Protein AF-A0A4R9PD03-F1 (afdb_monomer_lite)

Radius of gyration: 25.83 Å; chains: 1; bounding box: 34×48×94 Å

Secondary structure (DSSP, 8-state):
--------------------THHHHHHHHHHHHTT---HHHHHHHHHH-TT-TTHHHHHHHHHHHHHHHHHHHHHHTS-THHHHHSSSSSS--

Foldseek 3Di:
DDDDDDPPPPPPPPDPPPDDPVLVVLVVLCVVPVPPLDLVSLVVSCVVCVPHPCVVVSVVSNVVSVVVVVVVVVVVPPPCVVVPPVPPPPPDD

Structure (mmCIF, N/CA/C/O backbone):
data_AF-A0A4R9PD03-F1
#
_entry.id   AF-A0A4R9PD03-F1
#
loop_
_atom_site.group_PDB
_atom_site.id
_atom_site.type_symbol
_atom_site.label_atom_id
_atom_site.label_alt_id
_atom_site.label_comp_id
_atom_site.label_asym_id
_atom_site.label_entity_id
_atom_site.label_seq_id
_atom_site.pdbx_PDB_ins_code
_atom_site.Cartn_x
_atom_site.Cartn_y
_atom_site.Cartn_z
_atom_site.occupancy
_atom_site.B_iso_or_equiv
_atom_site.auth_seq_id
_atom_site.auth_comp_id
_atom_site.auth_asym_id
_atom_site.auth_atom_id
_atom_site.pdbx_PDB_model_num
ATOM 1 N N . MET A 1 1 ? -8.457 -44.047 -39.092 1.00 47.44 1 MET A N 1
ATOM 2 C CA . MET A 1 1 ? -9.379 -43.009 -38.568 1.00 47.44 1 MET A CA 1
ATOM 3 C C . MET A 1 1 ? -9.032 -42.785 -37.095 1.00 47.44 1 MET A C 1
ATOM 5 O O . MET A 1 1 ? -8.592 -43.735 -36.465 1.00 47.44 1 MET A O 1
ATOM 9 N N . LYS A 1 2 ? -9.068 -41.532 -36.622 1.00 60.12 2 LYS A N 1
ATOM 10 C CA . LYS A 1 2 ? -8.391 -41.031 -35.405 1.00 60.12 2 LYS A CA 1
ATOM 11 C C . LYS A 1 2 ? -8.829 -41.734 -34.110 1.00 60.12 2 LYS A C 1
ATOM 13 O O . LYS A 1 2 ? -10.013 -42.034 -33.975 1.00 60.12 2 LYS A O 1
ATOM 18 N N . PRO A 1 3 ? -7.918 -41.825 -33.128 1.00 59.16 3 PRO A N 1
ATOM 19 C CA . PRO A 1 3 ? -8.287 -41.319 -31.806 1.00 59.16 3 PRO A CA 1
ATOM 20 C C . PRO A 1 3 ? -7.156 -40.540 -31.111 1.00 59.16 3 PRO A C 1
ATOM 22 O O . PRO A 1 3 ? -6.013 -40.984 -31.087 1.00 59.16 3 PRO A O 1
ATOM 25 N N . LEU A 1 4 ? -7.501 -39.381 -30.543 1.00 43.06 4 LEU A N 1
ATOM 26 C CA . LEU A 1 4 ? -7.430 -39.070 -29.106 1.00 43.06 4 LEU A CA 1
ATOM 27 C C . LEU A 1 4 ? -7.473 -37.546 -28.930 1.00 43.06 4 LEU A C 1
ATOM 29 O O . LEU A 1 4 ? -6.637 -36.813 -29.453 1.00 43.06 4 LEU A O 1
ATOM 33 N N . ALA A 1 5 ? -8.488 -37.084 -28.208 1.00 59.59 5 ALA A N 1
ATOM 34 C CA . ALA A 1 5 ? -8.516 -35.747 -27.655 1.00 59.59 5 ALA A CA 1
ATOM 35 C C . ALA A 1 5 ? -7.453 -35.637 -26.560 1.00 59.59 5 ALA A C 1
ATOM 37 O O . ALA A 1 5 ? -7.451 -36.448 -25.637 1.00 59.59 5 ALA A O 1
ATOM 38 N N . THR A 1 6 ? -6.636 -34.590 -26.623 1.00 50.88 6 THR A N 1
ATOM 39 C CA . THR A 1 6 ? -6.039 -34.008 -25.425 1.00 50.88 6 THR A CA 1
ATOM 40 C C . THR A 1 6 ? -5.956 -32.503 -25.629 1.00 50.88 6 THR A C 1
ATOM 42 O O . THR A 1 6 ? -5.247 -32.020 -26.512 1.00 50.88 6 THR A O 1
ATOM 45 N N . GLU A 1 7 ? -6.710 -31.764 -24.818 1.00 55.44 7 GLU A N 1
ATOM 46 C CA . GLU A 1 7 ? -6.434 -30.368 -24.499 1.00 55.44 7 GLU A CA 1
ATOM 47 C C . GLU A 1 7 ? -4.950 -30.221 -24.164 1.00 55.44 7 GLU A C 1
ATOM 49 O O . GLU A 1 7 ? -4.487 -30.686 -23.123 1.00 55.44 7 GLU A O 1
ATOM 54 N N . SER A 1 8 ? -4.193 -29.538 -25.018 1.00 53.56 8 SER A N 1
ATOM 55 C CA . SER A 1 8 ? -2.925 -28.968 -24.591 1.00 53.56 8 SER A CA 1
ATOM 56 C C . SER A 1 8 ? -3.225 -27.573 -24.072 1.00 53.56 8 SER A C 1
ATOM 58 O O . SER A 1 8 ? -3.085 -26.578 -24.781 1.00 53.56 8 SER A O 1
ATOM 60 N N . LYS A 1 9 ? -3.682 -27.534 -22.815 1.00 54.78 9 LYS A N 1
ATOM 61 C CA . LYS A 1 9 ? -3.506 -26.420 -21.883 1.00 54.78 9 LYS A CA 1
ATOM 62 C C . LYS A 1 9 ? -2.092 -25.886 -22.090 1.00 54.78 9 LYS A C 1
ATOM 64 O O . LYS A 1 9 ? -1.127 -26.470 -21.599 1.00 54.78 9 LYS A O 1
ATOM 69 N N . ALA A 1 10 ? -1.967 -24.835 -22.894 1.00 50.81 10 ALA A N 1
ATOM 70 C CA . ALA A 1 10 ? -0.713 -24.144 -23.096 1.00 50.81 10 ALA A CA 1
ATOM 71 C C . ALA A 1 10 ? -0.358 -23.522 -21.749 1.00 50.81 10 ALA A C 1
ATOM 73 O O . ALA A 1 10 ? -0.894 -22.493 -21.342 1.00 50.81 10 ALA A O 1
ATOM 74 N N . ALA A 1 11 ? 0.488 -24.237 -21.016 1.00 49.88 11 ALA A N 1
ATOM 75 C CA . ALA A 1 11 ? 1.229 -23.721 -19.897 1.00 49.88 11 ALA A CA 1
ATOM 76 C C . ALA A 1 11 ? 2.006 -22.503 -20.403 1.00 49.88 11 ALA A C 1
ATOM 78 O O . ALA A 1 11 ? 3.082 -22.630 -20.984 1.00 49.88 11 ALA A O 1
ATOM 79 N N . SER A 1 12 ? 1.435 -21.316 -20.209 1.00 48.25 12 SER A N 1
ATOM 80 C CA . SER A 1 12 ? 2.191 -20.078 -20.265 1.00 48.25 12 SER A CA 1
ATOM 81 C C . SER A 1 12 ? 3.029 -20.057 -18.993 1.00 48.25 12 SER A C 1
ATOM 83 O O . SER A 1 12 ? 2.610 -19.551 -17.955 1.00 48.25 12 SER A O 1
ATOM 85 N N . ALA A 1 13 ? 4.181 -20.724 -19.043 1.00 53.94 13 ALA A N 1
ATOM 86 C CA . ALA A 1 13 ? 5.237 -20.520 -18.068 1.00 53.94 13 ALA A CA 1
ATOM 87 C C . ALA A 1 13 ? 5.464 -19.002 -17.963 1.00 53.94 13 ALA A C 1
ATOM 89 O O . ALA A 1 13 ? 5.633 -18.362 -19.007 1.00 53.94 13 ALA A O 1
ATOM 90 N N . PRO A 1 14 ? 5.416 -18.388 -16.768 1.00 53.88 14 PRO A N 1
ATOM 91 C CA . PRO A 1 14 ? 5.747 -16.983 -16.669 1.00 53.88 14 PRO A CA 1
ATOM 92 C C . PRO A 1 14 ? 7.224 -16.878 -17.035 1.00 53.88 14 PRO A C 1
ATOM 94 O O . PRO A 1 14 ? 8.089 -17.433 -16.356 1.00 53.88 14 PRO A O 1
ATOM 97 N N . ALA A 1 15 ? 7.501 -16.226 -18.163 1.00 54.50 15 ALA A N 1
ATOM 98 C CA . ALA A 1 15 ? 8.848 -15.816 -18.506 1.00 54.50 15 ALA A CA 1
ATOM 99 C C . ALA A 1 15 ? 9.444 -15.095 -17.286 1.00 54.50 15 ALA A C 1
ATOM 101 O O . ALA A 1 15 ? 8.720 -14.328 -16.636 1.00 54.50 15 ALA A O 1
ATOM 102 N N . PRO A 1 16 ? 10.722 -15.324 -16.945 1.00 51.97 16 PRO A N 1
ATOM 103 C CA . PRO A 1 16 ? 11.352 -14.559 -15.890 1.00 51.97 16 PRO A CA 1
ATOM 104 C C . PRO A 1 16 ? 11.354 -13.103 -16.363 1.00 51.97 16 PRO A C 1
ATOM 106 O O . PRO A 1 16 ? 12.114 -12.740 -17.259 1.00 51.97 16 PRO A O 1
ATOM 109 N N . LYS A 1 17 ? 10.456 -12.270 -15.816 1.00 56.12 17 LYS A N 1
ATOM 110 C CA . LYS A 1 17 ? 10.479 -10.810 -15.981 1.00 56.12 17 LYS A CA 1
ATOM 111 C C . LYS A 1 17 ? 11.670 -10.286 -15.174 1.00 56.12 17 LYS A C 1
ATOM 113 O O . LYS A 1 17 ? 11.529 -9.652 -14.136 1.00 56.12 17 LYS A O 1
ATOM 118 N N . SER A 1 18 ? 12.865 -10.662 -15.609 1.00 52.56 18 SER A N 1
ATOM 119 C CA . SER A 1 18 ? 14.124 -10.178 -15.084 1.00 52.56 18 SER A CA 1
ATOM 120 C C . SER A 1 18 ? 14.265 -8.715 -15.494 1.00 52.56 18 SER A C 1
ATOM 122 O O . SER A 1 18 ? 14.411 -8.397 -16.670 1.00 52.56 18 SER A O 1
ATOM 124 N N . THR A 1 19 ? 14.230 -7.839 -14.491 1.00 51.38 19 THR A N 1
ATOM 125 C CA . THR A 1 19 ? 14.904 -6.534 -14.514 1.00 51.38 19 THR A CA 1
ATOM 126 C C . THR A 1 19 ? 14.351 -5.475 -15.480 1.00 51.38 19 THR A C 1
ATOM 128 O O . THR A 1 19 ? 15.112 -4.688 -16.039 1.00 51.38 19 THR A O 1
ATOM 131 N N . SER A 1 20 ? 13.027 -5.384 -15.639 1.00 56.06 20 SER A N 1
ATOM 132 C CA . SER A 1 20 ? 12.412 -4.200 -16.260 1.00 56.06 20 SER A CA 1
ATOM 133 C C . SER A 1 20 ? 12.720 -2.923 -15.449 1.00 56.06 20 SER A C 1
ATOM 135 O O . SER A 1 20 ? 12.805 -3.008 -14.217 1.00 56.06 20 SER A O 1
ATOM 137 N N . PRO A 1 21 ? 12.847 -1.739 -16.088 1.00 58.31 21 PRO A N 1
ATOM 138 C CA . PRO A 1 21 ? 12.993 -0.442 -15.403 1.00 58.31 21 PRO A CA 1
ATOM 139 C C . PRO A 1 21 ? 11.873 -0.164 -14.386 1.00 58.31 21 PRO A C 1
ATOM 141 O O . PRO A 1 21 ? 12.054 0.623 -13.457 1.00 58.31 21 PRO A O 1
ATOM 144 N N . ASP A 1 22 ? 10.756 -0.879 -14.512 1.00 70.88 22 ASP A N 1
ATOM 145 C CA . ASP A 1 22 ? 9.643 -0.896 -13.570 1.00 70.88 22 ASP A CA 1
ATOM 146 C C . ASP A 1 22 ? 10.067 -1.268 -12.141 1.00 70.88 22 ASP A C 1
ATOM 148 O O . ASP A 1 22 ? 9.508 -0.721 -11.201 1.00 70.88 22 ASP A O 1
ATOM 152 N N . ASN A 1 23 ? 11.112 -2.087 -11.944 1.00 81.06 23 ASN A N 1
ATOM 153 C CA . ASN A 1 23 ? 11.559 -2.490 -10.601 1.00 81.06 23 ASN A CA 1
ATOM 154 C C . ASN A 1 23 ? 12.093 -1.315 -9.767 1.00 81.06 23 ASN A C 1
ATOM 156 O O . ASN A 1 23 ? 11.906 -1.284 -8.554 1.00 81.06 23 ASN A O 1
ATOM 160 N N . ALA A 1 24 ? 12.771 -0.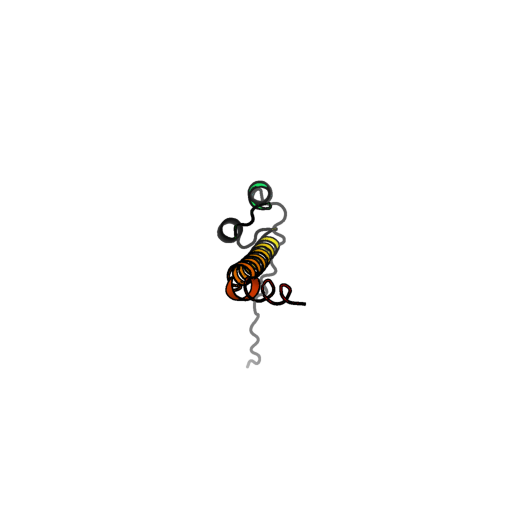346 -10.392 1.00 87.31 24 ALA A N 1
ATOM 161 C CA . ALA A 1 24 ? 13.296 0.818 -9.675 1.00 87.31 24 ALA A CA 1
ATOM 162 C C . ALA A 1 24 ? 12.164 1.766 -9.249 1.00 87.31 24 ALA A C 1
ATOM 164 O O . ALA A 1 24 ? 12.179 2.295 -8.138 1.00 87.31 24 ALA A O 1
ATOM 165 N N . VAL A 1 25 ? 11.165 1.940 -10.119 1.00 89.56 25 VAL A N 1
ATOM 166 C CA . VAL A 1 25 ? 9.948 2.708 -9.820 1.00 89.56 25 VAL A CA 1
ATOM 167 C C . VAL A 1 25 ? 9.145 2.014 -8.724 1.00 89.56 25 VAL A C 1
ATOM 169 O O . VAL A 1 25 ? 8.701 2.658 -7.776 1.00 89.56 25 VAL A O 1
ATOM 172 N N . GLU A 1 26 ? 9.011 0.695 -8.823 1.00 90.50 26 GLU A N 1
ATOM 173 C CA . GLU A 1 26 ? 8.327 -0.139 -7.847 1.00 90.50 26 GLU A CA 1
ATOM 174 C C . GLU A 1 26 ? 8.998 -0.062 -6.471 1.00 90.50 26 GLU A C 1
ATOM 176 O O . GLU A 1 26 ? 8.312 0.134 -5.474 1.00 90.50 26 GLU A O 1
ATOM 181 N N . LEU A 1 27 ? 10.330 -0.143 -6.410 1.00 92.31 27 LEU A N 1
ATOM 182 C CA . LEU A 1 27 ? 11.093 -0.035 -5.166 1.00 92.31 27 LEU A CA 1
ATOM 183 C C . LEU A 1 27 ? 10.963 1.353 -4.531 1.00 92.31 27 LEU A C 1
ATOM 185 O O . LEU A 1 27 ? 10.779 1.448 -3.322 1.00 92.31 27 LEU A O 1
ATOM 189 N N . ALA A 1 28 ? 11.010 2.425 -5.328 1.00 92.44 28 ALA A N 1
ATOM 190 C CA . ALA A 1 28 ? 10.802 3.784 -4.826 1.00 92.44 28 ALA A CA 1
ATOM 191 C C . ALA A 1 28 ? 9.376 3.983 -4.284 1.00 92.44 28 ALA A C 1
ATOM 193 O O . ALA A 1 28 ? 9.184 4.595 -3.230 1.00 92.44 28 ALA A O 1
ATOM 194 N N . TYR A 1 29 ? 8.375 3.433 -4.978 1.00 92.12 29 TYR A N 1
ATOM 195 C CA . TYR A 1 29 ? 6.993 3.448 -4.510 1.00 92.12 29 TYR A CA 1
ATOM 196 C C . TYR A 1 29 ? 6.855 2.654 -3.210 1.00 92.12 29 TYR A C 1
ATOM 198 O O . TYR A 1 29 ? 6.336 3.173 -2.224 1.00 92.12 29 TYR A O 1
ATOM 206 N N . TRP A 1 30 ? 7.369 1.421 -3.189 1.00 94.12 30 TRP A N 1
ATOM 207 C CA . TRP A 1 30 ? 7.348 0.539 -2.029 1.00 94.12 30 TRP A CA 1
ATOM 208 C C . TRP A 1 30 ? 7.984 1.203 -0.806 1.00 94.12 30 TRP A C 1
ATOM 210 O O . TRP A 1 30 ? 7.333 1.279 0.228 1.00 94.12 30 TRP A O 1
ATOM 220 N N . ALA A 1 31 ? 9.182 1.779 -0.939 1.00 94.06 31 ALA A N 1
ATOM 221 C CA . ALA A 1 31 ? 9.873 2.476 0.150 1.00 94.06 31 ALA A CA 1
ATOM 222 C C . ALA A 1 31 ? 9.071 3.658 0.727 1.00 94.06 31 ALA A C 1
ATOM 224 O O . ALA A 1 31 ? 9.232 4.021 1.887 1.00 94.06 31 ALA A O 1
ATOM 225 N N . THR A 1 32 ? 8.181 4.260 -0.068 1.00 94.00 32 THR A N 1
ATOM 226 C CA . THR A 1 32 ? 7.317 5.357 0.395 1.00 94.00 32 THR A CA 1
ATOM 227 C C . THR A 1 32 ? 6.126 4.845 1.207 1.00 94.00 32 THR A C 1
ATOM 229 O O . THR A 1 32 ? 5.644 5.536 2.103 1.00 94.00 32 THR A O 1
ATOM 232 N N . ILE A 1 33 ? 5.628 3.645 0.896 1.00 94.00 33 ILE A N 1
ATOM 233 C CA . ILE A 1 33 ? 4.405 3.098 1.497 1.00 94.00 33 ILE A CA 1
ATOM 234 C C . ILE A 1 33 ? 4.659 1.988 2.515 1.00 94.00 33 ILE A C 1
ATOM 236 O O . ILE A 1 33 ? 3.737 1.613 3.233 1.00 94.00 33 ILE A O 1
ATOM 240 N N . GLU A 1 34 ? 5.868 1.431 2.594 1.00 92.00 34 GLU A N 1
ATOM 241 C CA . GLU A 1 34 ? 6.124 0.232 3.388 1.00 92.00 34 GLU A CA 1
ATOM 242 C C . GLU A 1 34 ? 5.911 0.445 4.887 1.00 92.00 34 GLU A C 1
ATOM 244 O O . GLU A 1 34 ? 5.411 -0.463 5.551 1.00 92.00 34 GLU A O 1
ATOM 249 N N . ASP A 1 35 ? 6.212 1.632 5.407 1.00 91.50 35 ASP A N 1
ATOM 250 C CA . ASP A 1 35 ? 5.954 2.009 6.800 1.00 91.50 35 ASP A CA 1
ATOM 251 C C . ASP A 1 35 ? 4.523 2.516 7.038 1.00 91.50 35 ASP A C 1
ATOM 253 O O . ASP A 1 35 ? 4.134 2.793 8.175 1.00 91.50 35 ASP A O 1
ATOM 257 N N . SER A 1 36 ? 3.704 2.610 5.988 1.00 91.62 36 SER A N 1
ATOM 258 C CA . SER A 1 36 ? 2.310 3.011 6.131 1.00 91.62 36 SER A CA 1
ATOM 259 C C . SER A 1 36 ? 1.489 1.932 6.835 1.00 91.62 36 SER A C 1
ATOM 261 O O . SER A 1 36 ? 1.643 0.728 6.612 1.00 91.62 36 SER A O 1
ATOM 263 N N . THR A 1 37 ? 0.571 2.373 7.687 1.00 88.50 37 THR A N 1
ATOM 264 C CA . THR A 1 37 ? -0.419 1.524 8.361 1.00 88.50 37 THR A CA 1
ATOM 265 C C . THR A 1 37 ? -1.779 1.550 7.672 1.00 88.50 37 THR A C 1
ATOM 267 O O . THR A 1 37 ? -2.717 0.921 8.157 1.00 88.50 37 THR A O 1
ATOM 270 N N . ASP A 1 38 ? -1.894 2.250 6.544 1.00 91.31 38 ASP A N 1
ATOM 271 C CA . ASP A 1 38 ? -3.135 2.377 5.793 1.00 91.31 38 ASP A CA 1
ATOM 272 C C . ASP A 1 38 ? -3.137 1.417 4.598 1.00 91.31 38 ASP A C 1
ATOM 274 O O . ASP A 1 38 ? -2.252 1.436 3.735 1.00 91.31 38 ASP A O 1
ATOM 278 N N . LYS A 1 39 ? -4.152 0.549 4.558 1.00 93.25 39 LYS A N 1
ATOM 279 C CA . LYS A 1 39 ? -4.290 -0.477 3.522 1.00 93.25 39 LYS A CA 1
ATOM 280 C C . LYS A 1 39 ? -4.458 0.107 2.121 1.00 93.25 39 LYS A C 1
ATOM 282 O O . LYS A 1 39 ? -4.043 -0.532 1.156 1.00 93.25 39 LYS A O 1
ATOM 287 N N . SER A 1 40 ? -4.979 1.330 2.014 1.00 94.06 40 SER A N 1
ATOM 288 C CA . SER A 1 40 ? -5.264 1.999 0.741 1.00 94.06 40 SER A CA 1
ATOM 289 C C . SER A 1 40 ? -4.003 2.178 -0.114 1.00 94.06 40 SER A C 1
ATOM 291 O O . SER A 1 40 ? -4.054 2.045 -1.336 1.00 94.06 40 SER A O 1
ATOM 293 N N . PHE A 1 41 ? -2.843 2.410 0.515 1.00 93.81 41 PHE A N 1
ATOM 294 C CA . PHE A 1 41 ? -1.567 2.528 -0.200 1.00 93.81 41 PHE A CA 1
ATOM 295 C C . PHE A 1 41 ? -1.119 1.201 -0.816 1.00 93.81 41 PHE A C 1
ATOM 297 O O . PHE A 1 41 ? -0.643 1.166 -1.950 1.00 93.81 41 PHE A O 1
ATOM 304 N N . PHE A 1 42 ? -1.305 0.097 -0.093 1.00 94.44 42 PHE A N 1
ATOM 305 C CA . PHE A 1 42 ? -0.966 -1.239 -0.581 1.00 94.44 42 PHE A CA 1
ATOM 306 C C . PHE A 1 42 ? -1.945 -1.713 -1.663 1.00 94.44 42 PHE A C 1
ATOM 308 O O . PHE A 1 42 ? -1.534 -2.379 -2.612 1.00 94.44 42 PHE A O 1
ATOM 315 N N . GLU A 1 43 ? -3.224 -1.346 -1.567 1.00 94.44 43 GLU A N 1
ATOM 316 C CA . GLU A 1 43 ? -4.217 -1.601 -2.617 1.00 94.44 43 GLU A CA 1
ATOM 317 C C . GLU A 1 43 ? -3.885 -0.829 -3.899 1.00 94.44 43 GLU A C 1
ATOM 319 O O . GLU A 1 43 ? -3.876 -1.418 -4.980 1.00 94.44 43 GLU A O 1
ATOM 324 N N . ALA A 1 44 ? -3.534 0.457 -3.788 1.00 94.44 44 ALA A N 1
ATOM 325 C CA . ALA A 1 44 ? -3.094 1.268 -4.923 1.00 94.44 44 ALA A CA 1
ATOM 326 C C . ALA A 1 44 ? -1.823 0.701 -5.575 1.00 94.44 44 ALA A C 1
ATOM 328 O O . ALA A 1 44 ? -1.741 0.610 -6.801 1.00 94.44 44 ALA A O 1
ATOM 329 N N . TYR A 1 45 ? -0.866 0.246 -4.762 1.00 93.00 45 TYR A N 1
ATOM 330 C CA . TYR A 1 45 ? 0.315 -0.462 -5.245 1.00 93.00 45 TYR A CA 1
ATOM 331 C C . TYR A 1 45 ? -0.062 -1.718 -6.051 1.00 93.00 45 TYR A C 1
ATOM 333 O O . TYR A 1 45 ? 0.451 -1.911 -7.148 1.00 93.00 45 TYR A O 1
ATOM 341 N N . LEU A 1 46 ? -1.003 -2.538 -5.570 1.00 92.44 46 LEU A N 1
ATOM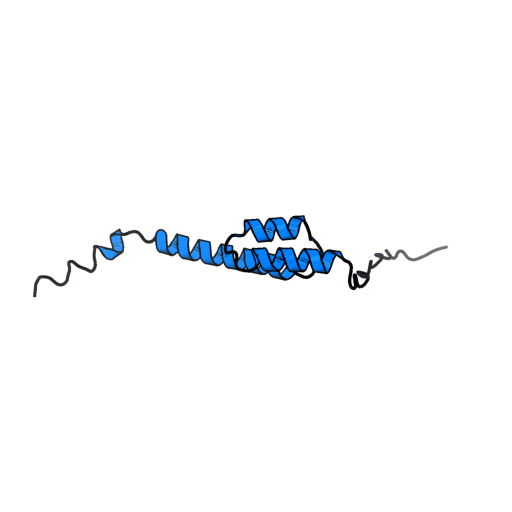 342 C CA . LEU A 1 46 ? -1.470 -3.736 -6.284 1.00 92.44 46 LEU A CA 1
ATOM 343 C C . LEU A 1 46 ? -2.236 -3.424 -7.577 1.00 92.44 46 LEU A C 1
ATOM 345 O O . LEU A 1 46 ? -2.222 -4.242 -8.494 1.00 92.44 46 LEU A O 1
ATOM 349 N N . GLN A 1 47 ? -2.916 -2.277 -7.651 1.00 92.56 47 GLN A N 1
ATOM 350 C CA . GLN A 1 47 ? -3.571 -1.811 -8.877 1.00 92.56 47 GLN A CA 1
ATOM 351 C C . GLN A 1 47 ? -2.543 -1.407 -9.940 1.00 92.56 47 GLN A C 1
ATOM 353 O O . GLN A 1 47 ? -2.723 -1.724 -11.113 1.00 92.56 47 GLN A O 1
ATOM 358 N N . GLN A 1 48 ? -1.466 -0.733 -9.528 1.00 89.88 48 GLN A N 1
ATOM 359 C CA . GLN A 1 48 ? -0.412 -0.269 -10.431 1.00 89.88 48 GLN A CA 1
ATOM 360 C C . GLN A 1 48 ? 0.559 -1.395 -10.826 1.00 89.88 48 GLN A C 1
ATOM 362 O O . GLN A 1 48 ? 1.001 -1.467 -11.970 1.00 89.88 48 GLN A O 1
ATOM 367 N N . PHE A 1 49 ? 0.867 -2.294 -9.888 1.00 89.88 49 PHE A N 1
ATOM 368 C CA . PHE A 1 49 ? 1.837 -3.379 -10.037 1.00 89.88 49 PHE A CA 1
ATOM 369 C C . PHE A 1 49 ? 1.203 -4.740 -9.684 1.00 89.88 49 PHE A C 1
ATOM 371 O O . PHE A 1 49 ? 1.583 -5.374 -8.694 1.00 89.88 49 PHE A O 1
ATOM 378 N N . PRO A 1 50 ? 0.238 -5.238 -10.482 1.00 85.31 50 PRO A N 1
ATOM 379 C CA . PRO A 1 50 ? -0.472 -6.485 -10.177 1.00 85.31 50 PRO A CA 1
ATOM 380 C C . PRO A 1 50 ? 0.438 -7.725 -10.181 1.00 85.31 50 PRO A C 1
ATOM 382 O O . PRO A 1 50 ? 0.208 -8.653 -9.403 1.00 85.31 50 PRO A O 1
ATOM 385 N N . ASP A 1 51 ? 1.485 -7.701 -11.013 1.00 85.94 51 ASP A N 1
ATOM 386 C CA . ASP A 1 51 ? 2.550 -8.710 -11.104 1.00 85.94 51 ASP A CA 1
ATOM 387 C C . ASP A 1 51 ? 3.887 -8.208 -10.506 1.00 85.94 51 ASP A C 1
ATOM 389 O O . ASP A 1 51 ? 4.950 -8.711 -10.874 1.00 85.94 51 ASP A O 1
ATOM 393 N N . GLY A 1 52 ? 3.852 -7.180 -9.647 1.00 85.12 52 GLY A N 1
ATOM 394 C CA . GLY A 1 52 ? 5.046 -6.593 -9.025 1.00 85.12 52 GLY A CA 1
ATOM 395 C C . GLY A 1 52 ? 5.765 -7.559 -8.081 1.00 85.12 52 GLY A C 1
ATOM 396 O O . GLY A 1 52 ? 5.160 -8.488 -7.532 1.00 85.12 52 GLY A O 1
ATOM 397 N N . VAL A 1 53 ? 7.056 -7.327 -7.842 1.00 88.94 53 VAL A N 1
ATOM 398 C CA . VAL A 1 53 ? 7.860 -8.152 -6.926 1.00 88.94 53 VAL A CA 1
ATOM 399 C C . VAL A 1 53 ? 7.357 -8.078 -5.480 1.00 88.94 53 VAL A C 1
ATOM 401 O O . VAL A 1 53 ? 7.437 -9.072 -4.755 1.00 88.94 53 VAL A O 1
ATOM 404 N N . PHE A 1 54 ? 6.758 -6.956 -5.066 1.00 92.00 54 PHE A N 1
ATOM 405 C CA . PHE A 1 54 ? 6.152 -6.804 -3.736 1.00 92.00 54 PHE A CA 1
ATOM 406 C C . PHE A 1 54 ? 4.644 -7.102 -3.698 1.00 92.00 54 PHE A C 1
ATOM 408 O O . PHE A 1 54 ? 4.033 -6.963 -2.639 1.00 92.00 54 PHE A O 1
ATOM 415 N N . ALA A 1 55 ? 4.018 -7.582 -4.783 1.00 91.00 55 ALA A N 1
ATOM 416 C CA . ALA A 1 55 ? 2.576 -7.862 -4.816 1.00 91.00 55 ALA A CA 1
ATOM 417 C C . ALA A 1 55 ? 2.137 -8.847 -3.720 1.00 91.00 55 ALA A C 1
ATOM 419 O O . ALA A 1 55 ? 1.144 -8.631 -3.023 1.00 91.00 55 ALA A O 1
ATOM 420 N N . SER A 1 56 ? 2.897 -9.918 -3.503 1.00 92.44 56 SER A N 1
ATOM 421 C CA . SER A 1 56 ? 2.615 -10.872 -2.422 1.00 92.44 56 SER A CA 1
ATOM 422 C C . SER A 1 56 ? 2.752 -10.234 -1.035 1.00 92.44 56 SER A C 1
ATOM 424 O O . SER A 1 56 ? 1.939 -10.499 -0.148 1.00 92.44 56 SER A O 1
ATOM 426 N N . LEU A 1 57 ? 3.744 -9.358 -0.850 1.00 92.31 57 LEU A N 1
ATOM 427 C CA . LEU A 1 57 ? 4.002 -8.684 0.422 1.00 92.31 57 LEU A CA 1
ATOM 428 C C . LEU A 1 57 ? 2.943 -7.614 0.728 1.00 92.31 57 LEU A C 1
ATOM 430 O O . LEU A 1 57 ? 2.482 -7.522 1.864 1.00 92.31 57 LEU A O 1
ATOM 434 N N . ALA A 1 58 ? 2.493 -6.866 -0.280 1.00 94.19 58 ALA A N 1
ATOM 435 C CA . ALA A 1 58 ? 1.414 -5.890 -0.158 1.00 94.19 58 ALA A CA 1
ATOM 436 C C . ALA A 1 58 ? 0.112 -6.544 0.331 1.00 94.19 58 ALA A C 1
ATOM 438 O O . ALA A 1 58 ? -0.496 -6.069 1.289 1.00 94.19 58 ALA A O 1
ATOM 439 N N . ARG A 1 59 ? -0.274 -7.696 -0.243 1.00 93.69 59 ARG A N 1
ATOM 440 C CA . ARG A 1 59 ? -1.446 -8.473 0.217 1.00 93.69 59 ARG A CA 1
ATOM 441 C C . ARG A 1 59 ? -1.307 -8.9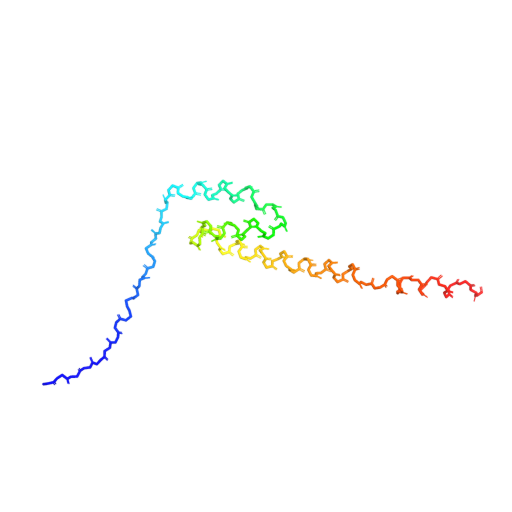16 1.677 1.00 93.69 59 ARG A C 1
ATOM 443 O O . ARG A 1 59 ? -2.284 -8.892 2.431 1.00 93.69 59 ARG A O 1
ATOM 450 N N . LEU A 1 60 ? -0.096 -9.297 2.089 1.00 94.31 60 LEU A N 1
ATOM 451 C CA . LEU A 1 60 ? 0.184 -9.677 3.473 1.00 94.31 60 LEU A CA 1
ATOM 452 C C . LEU A 1 60 ? 0.067 -8.478 4.426 1.00 94.31 60 LEU A C 1
ATOM 454 O O . LEU A 1 60 ? -0.521 -8.618 5.499 1.00 94.31 60 LEU A O 1
ATOM 458 N N . LYS A 1 61 ? 0.560 -7.296 4.032 1.00 93.62 61 LYS A N 1
ATOM 459 C CA . LYS A 1 61 ? 0.426 -6.068 4.830 1.00 93.62 61 LYS A CA 1
ATOM 460 C C . LYS A 1 61 ? -1.030 -5.641 4.998 1.00 93.62 61 LYS A C 1
ATOM 462 O O . LYS A 1 61 ? -1.426 -5.374 6.128 1.00 93.62 61 LYS A O 1
ATOM 467 N N . ILE A 1 62 ? -1.843 -5.687 3.938 1.00 94.38 62 ILE A N 1
ATOM 468 C CA . ILE A 1 62 ? -3.295 -5.430 4.023 1.00 94.38 62 ILE A CA 1
ATOM 469 C C . ILE A 1 62 ? -3.943 -6.357 5.058 1.00 94.38 62 ILE A C 1
ATOM 471 O O . ILE A 1 62 ? -4.611 -5.893 5.979 1.00 94.38 62 ILE A O 1
ATOM 475 N N . SER A 1 63 ? -3.657 -7.659 4.973 1.00 94.12 63 SER A N 1
ATOM 476 C CA . SER A 1 63 ? -4.198 -8.654 5.909 1.00 94.12 63 SER A CA 1
ATOM 477 C C . SER A 1 63 ? -3.778 -8.392 7.363 1.00 94.12 63 SER A C 1
ATOM 479 O O . SER A 1 63 ? -4.555 -8.618 8.290 1.00 94.12 63 SER A O 1
ATOM 481 N N . ALA A 1 64 ? -2.545 -7.927 7.584 1.00 92.94 64 ALA A N 1
ATOM 482 C CA . ALA A 1 64 ? -2.051 -7.569 8.912 1.00 92.94 64 ALA A CA 1
ATOM 483 C C . ALA A 1 64 ? -2.723 -6.298 9.461 1.00 92.94 64 ALA A C 1
ATOM 485 O O . ALA A 1 64 ? -3.035 -6.240 10.651 1.00 92.94 64 ALA A O 1
ATOM 486 N N . ILE A 1 65 ? -2.967 -5.305 8.600 1.00 92.50 65 ILE A N 1
ATOM 487 C CA . ILE A 1 65 ? -3.664 -4.063 8.952 1.00 92.50 65 ILE A CA 1
ATOM 488 C C . ILE A 1 65 ? -5.112 -4.362 9.336 1.00 92.50 65 ILE A C 1
ATOM 490 O O . ILE A 1 65 ? -5.520 -3.963 10.422 1.00 92.50 65 ILE A O 1
ATOM 494 N N . ASP A 1 66 ? -5.853 -5.132 8.531 1.00 91.31 66 ASP A N 1
ATOM 495 C CA . ASP A 1 66 ? -7.241 -5.493 8.858 1.00 91.31 66 ASP A CA 1
ATOM 496 C C . ASP A 1 66 ? -7.324 -6.208 10.222 1.00 91.31 66 ASP A C 1
ATOM 498 O O . ASP A 1 66 ? -8.155 -5.855 11.058 1.00 91.31 66 ASP A O 1
ATOM 502 N N . LYS A 1 67 ? -6.396 -7.133 10.520 1.00 90.12 67 LYS A N 1
ATOM 503 C CA . LYS A 1 67 ? -6.321 -7.799 11.837 1.00 90.12 67 LYS A CA 1
ATOM 504 C C . LYS A 1 67 ? -6.055 -6.831 12.992 1.00 90.12 67 LYS A C 1
ATOM 506 O O . LYS A 1 67 ? -6.639 -6.984 14.069 1.00 90.12 67 LYS A O 1
ATOM 511 N N . ARG A 1 68 ? -5.161 -5.856 12.798 1.00 88.25 68 ARG A N 1
ATOM 512 C CA . ARG A 1 68 ? -4.859 -4.836 13.811 1.00 88.25 68 ARG A CA 1
ATOM 513 C C . ARG A 1 68 ? -6.068 -3.941 14.044 1.00 88.25 68 ARG A C 1
ATOM 515 O O . ARG A 1 68 ? -6.478 -3.794 15.189 1.00 88.25 68 ARG A O 1
ATOM 522 N N . THR A 1 69 ? -6.666 -3.417 12.977 1.00 87.06 69 THR A N 1
ATOM 523 C CA . THR A 1 69 ? -7.850 -2.559 13.056 1.00 87.06 69 THR A CA 1
ATOM 524 C C . THR A 1 69 ? -9.010 -3.276 13.734 1.00 87.06 69 THR A C 1
ATOM 526 O O . THR A 1 69 ? -9.714 -2.674 14.537 1.00 87.06 69 THR A O 1
ATOM 529 N N . GLU A 1 70 ? -9.207 -4.566 13.473 1.00 83.25 70 GLU A N 1
ATOM 530 C CA . GLU A 1 70 ? -10.246 -5.341 14.148 1.00 83.25 70 GLU A CA 1
ATOM 531 C C . GLU A 1 70 ? -9.949 -5.542 15.639 1.00 83.25 70 GLU A C 1
ATOM 533 O O . GLU A 1 70 ? -10.854 -5.451 16.466 1.00 83.25 70 GLU A O 1
ATOM 538 N N . THR A 1 71 ? -8.685 -5.748 16.006 1.00 81.06 71 THR A N 1
ATOM 539 C CA . THR A 1 71 ? -8.270 -5.826 17.416 1.00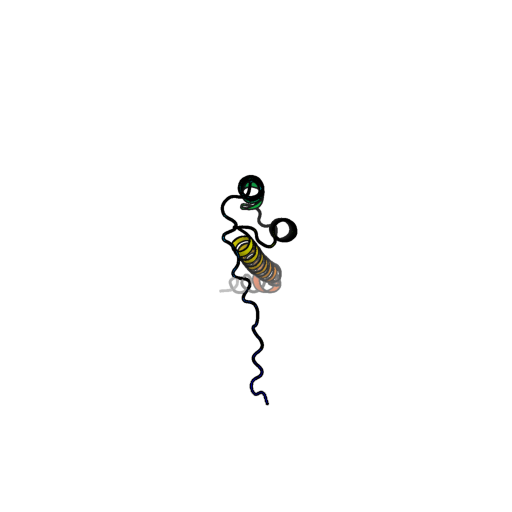 81.06 71 THR A CA 1
ATOM 540 C C . THR A 1 71 ? -8.472 -4.485 18.127 1.00 81.06 71 THR A C 1
ATOM 542 O O . THR A 1 71 ? -9.042 -4.439 19.212 1.00 81.06 71 THR A O 1
ATOM 545 N N . GLU A 1 72 ? -8.078 -3.374 17.505 1.00 77.19 72 GLU A N 1
ATOM 546 C CA . GLU A 1 72 ? -8.271 -2.022 18.045 1.00 77.19 72 GLU A CA 1
ATOM 547 C C . GLU A 1 72 ? -9.753 -1.670 18.184 1.00 77.19 72 GLU A C 1
ATOM 549 O O . GLU A 1 72 ? -10.161 -1.120 19.206 1.00 77.19 72 GLU A O 1
ATOM 554 N N . ARG A 1 73 ? -10.582 -2.038 17.200 1.00 75.25 73 ARG A N 1
ATOM 555 C CA . ARG A 1 73 ? -12.037 -1.858 17.276 1.00 75.25 73 ARG A CA 1
ATOM 556 C C . ARG A 1 73 ? -12.652 -2.665 18.411 1.00 75.25 73 ARG A C 1
ATOM 558 O O . ARG A 1 73 ? -13.501 -2.128 19.108 1.00 75.25 73 ARG A O 1
ATOM 565 N N . GLN A 1 74 ? -12.210 -3.900 18.635 1.00 68.69 74 GLN A N 1
ATOM 566 C CA . GLN A 1 74 ? -12.679 -4.719 19.756 1.00 68.69 74 GLN A CA 1
ATOM 567 C C . GLN A 1 74 ? -12.274 -4.126 21.110 1.00 68.69 74 GLN A C 1
ATOM 569 O O . GLN A 1 74 ? -13.094 -4.076 22.022 1.00 68.69 74 GLN A O 1
ATOM 574 N N . VAL A 1 75 ? -11.047 -3.608 21.230 1.00 69.38 75 VAL A N 1
ATOM 575 C CA . VAL A 1 75 ? -10.568 -2.934 22.450 1.00 69.38 75 VAL A CA 1
ATOM 576 C C . VAL A 1 75 ? -11.328 -1.628 22.706 1.00 69.38 75 VAL A C 1
ATOM 578 O O . VAL 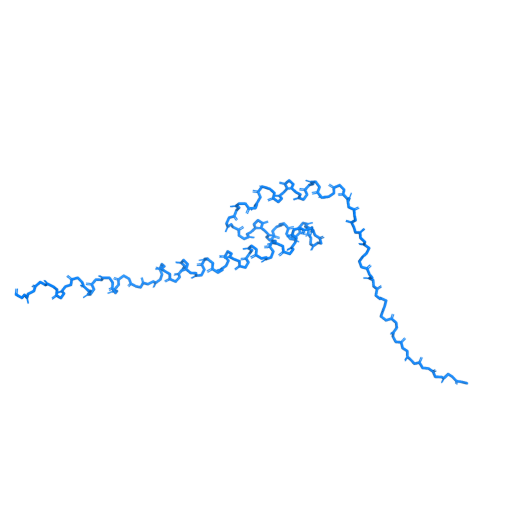A 1 75 ? -11.671 -1.333 23.848 1.00 69.38 75 VAL A O 1
ATOM 581 N N . ALA A 1 76 ? -11.633 -0.865 21.656 1.00 64.12 76 ALA A N 1
ATOM 582 C CA . ALA A 1 76 ? -12.418 0.365 21.745 1.00 64.12 76 ALA A CA 1
ATOM 583 C C . ALA A 1 76 ? -13.924 0.119 21.968 1.00 64.12 76 ALA A C 1
ATOM 585 O O . ALA A 1 76 ? -14.624 1.019 22.423 1.00 64.12 76 ALA A O 1
ATOM 586 N N . GLN A 1 77 ? -14.426 -1.079 21.651 1.00 59.41 77 GLN A N 1
ATOM 587 C CA . GLN A 1 77 ? -15.820 -1.482 21.854 1.00 59.41 77 GLN A CA 1
ATOM 588 C C . GLN A 1 77 ? -16.074 -2.184 23.192 1.00 59.41 77 GLN A C 1
ATOM 590 O O . GLN A 1 77 ? -17.234 -2.488 23.477 1.00 59.41 77 GLN A O 1
ATOM 595 N N . LEU A 1 78 ? -15.053 -2.418 24.031 1.00 58.22 78 LEU A N 1
ATOM 596 C CA . LEU A 1 78 ? -15.302 -2.843 25.409 1.00 58.22 78 LEU A CA 1
ATOM 597 C C . LEU A 1 78 ? -16.150 -1.768 26.105 1.00 58.22 78 LEU A C 1
ATOM 599 O O . LEU A 1 78 ? -15.697 -0.625 26.229 1.00 58.22 78 LEU A O 1
ATOM 603 N N . PRO A 1 79 ? -17.374 -2.098 26.552 1.00 59.56 79 PRO A N 1
ATOM 604 C CA . PRO A 1 79 ? -18.225 -1.129 27.205 1.00 59.56 79 PRO A CA 1
ATOM 605 C C . PRO A 1 79 ? -17.543 -0.685 28.499 1.00 59.56 79 PRO A C 1
ATOM 607 O O . PRO A 1 79 ? -17.216 -1.488 29.372 1.00 59.56 79 PRO A O 1
ATOM 610 N N . GLU A 1 80 ? -17.380 0.628 28.635 1.00 56.50 80 GLU A N 1
ATOM 611 C CA . GLU A 1 80 ? -16.908 1.330 29.836 1.00 56.50 80 GLU A CA 1
ATOM 612 C C . GLU A 1 80 ? -17.632 0.881 31.128 1.00 56.50 80 GLU A C 1
ATOM 614 O O . GLU A 1 80 ? -17.104 1.017 32.232 1.00 56.50 80 GLU A O 1
ATOM 619 N N . ALA A 1 81 ? -18.795 0.237 30.981 1.00 56.28 81 ALA A N 1
ATOM 620 C CA . ALA A 1 81 ? -19.564 -0.424 32.028 1.00 56.28 81 ALA A CA 1
ATOM 621 C C . ALA A 1 81 ? -18.784 -1.484 32.837 1.00 56.28 81 ALA A C 1
ATOM 623 O O . ALA A 1 81 ? -19.070 -1.645 34.021 1.00 56.28 81 ALA A O 1
ATOM 624 N N . GLU A 1 82 ? -17.790 -2.177 32.266 1.00 55.09 82 GLU A N 1
ATOM 625 C CA . GLU A 1 82 ? -17.014 -3.188 33.014 1.00 55.09 82 GLU A CA 1
ATOM 626 C C . GLU A 1 82 ? -15.864 -2.584 33.841 1.00 55.09 82 GLU A C 1
ATOM 628 O O . GLU A 1 82 ? -15.406 -3.180 34.815 1.00 55.09 82 GLU A O 1
ATOM 633 N N . ARG A 1 83 ? -15.415 -1.362 33.514 1.00 55.00 83 ARG A N 1
ATOM 634 C CA . ARG A 1 83 ? -14.407 -0.645 34.317 1.00 55.00 83 ARG A CA 1
ATOM 635 C C . ARG A 1 83 ? -15.001 -0.024 35.580 1.00 55.00 83 ARG A C 1
ATOM 637 O O . ARG A 1 83 ? -14.296 0.110 36.576 1.00 55.00 83 ARG A O 1
ATOM 644 N N . ALA A 1 84 ? -16.284 0.335 35.551 1.00 58.44 84 ALA A N 1
ATOM 645 C CA . ALA A 1 84 ? -16.944 1.026 36.656 1.00 58.44 84 ALA A CA 1
ATOM 646 C C . ALA A 1 84 ? -17.391 0.097 37.801 1.00 58.44 84 ALA A C 1
ATOM 648 O O . ALA A 1 84 ? -17.577 0.561 38.923 1.00 58.44 84 ALA A O 1
ATOM 649 N N . THR A 1 85 ? -17.545 -1.209 37.567 1.00 58.81 85 THR A N 1
ATOM 650 C CA . THR A 1 85 ? -18.117 -2.126 38.573 1.00 58.81 85 THR A CA 1
ATOM 651 C C . THR A 1 85 ? -17.082 -2.787 39.480 1.00 58.81 85 THR A C 1
ATOM 653 O O . THR A 1 85 ? -17.436 -3.222 40.571 1.00 58.81 85 THR A O 1
ATOM 656 N N . LYS A 1 86 ? -15.794 -2.811 39.107 1.00 56.97 86 LYS A N 1
ATOM 657 C CA . LYS A 1 86 ? -14.733 -3.407 39.946 1.00 56.97 86 LYS A CA 1
ATOM 658 C C . LYS A 1 86 ? -14.120 -2.437 40.966 1.00 56.97 86 LYS A C 1
ATOM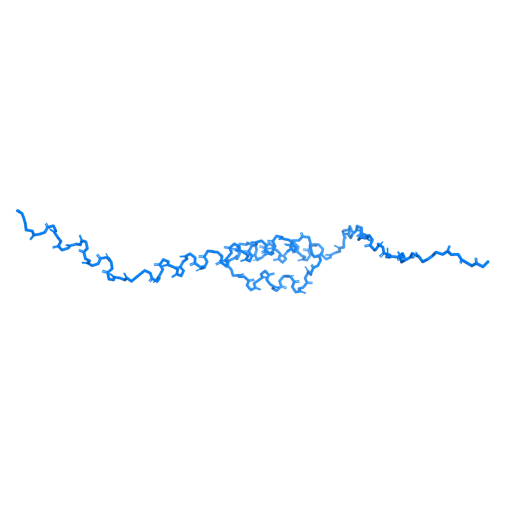 660 O O . LYS A 1 86 ? -13.363 -2.867 41.827 1.00 56.97 86 LYS A O 1
ATOM 665 N N . ALA A 1 87 ? -14.450 -1.146 40.888 1.00 59.44 87 ALA A N 1
ATOM 666 C CA . ALA A 1 87 ? -13.922 -0.107 41.778 1.00 59.44 87 ALA A CA 1
ATOM 667 C C . ALA A 1 87 ? -14.825 0.217 42.985 1.00 59.44 87 ALA A C 1
ATOM 669 O O . ALA A 1 87 ? -14.432 1.016 43.827 1.00 59.44 87 ALA A O 1
ATOM 670 N N . THR A 1 88 ? -16.020 -0.379 43.089 1.00 59.50 88 THR A N 1
ATOM 671 C CA . THR A 1 88 ? -16.969 -0.066 44.177 1.00 59.50 88 THR A CA 1
ATOM 672 C C . THR A 1 88 ? -17.118 -1.157 45.246 1.00 59.50 88 THR A C 1
ATOM 674 O O . THR A 1 88 ? -17.853 -0.936 46.205 1.00 59.50 88 THR A O 1
ATOM 677 N N . ASP A 1 89 ? -16.441 -2.302 45.117 1.00 60.25 89 ASP A N 1
ATOM 678 C CA . ASP A 1 89 ? -16.529 -3.402 46.099 1.00 60.25 89 ASP A CA 1
ATOM 679 C C . ASP A 1 89 ? -15.512 -3.269 47.255 1.00 60.25 89 ASP A C 1
ATOM 681 O O . ASP A 1 89 ? -15.700 -3.842 48.320 1.00 60.25 89 ASP A O 1
ATOM 685 N N . ASP A 1 90 ? -14.475 -2.435 47.104 1.00 61.41 90 ASP A N 1
ATOM 686 C CA . ASP A 1 90 ? -13.356 -2.345 48.064 1.00 61.41 90 ASP A CA 1
ATOM 687 C C . ASP A 1 90 ? -13.533 -1.259 49.152 1.00 61.41 90 ASP A C 1
ATOM 689 O O . ASP A 1 90 ? -12.599 -0.934 49.877 1.00 61.41 90 ASP A O 1
ATOM 693 N N . TYR A 1 91 ? -14.726 -0.663 49.289 1.00 52.41 91 TYR A N 1
ATOM 694 C CA . TYR A 1 91 ? -14.968 0.437 50.240 1.00 52.41 91 TYR A CA 1
ATOM 695 C C . TYR A 1 91 ? -16.034 0.121 51.300 1.00 52.41 91 TYR A C 1
ATOM 697 O O . TYR A 1 91 ? -16.886 0.957 51.600 1.00 52.41 91 TYR A O 1
ATOM 705 N N . LYS A 1 92 ? -16.008 -1.086 51.886 1.00 60.88 92 LYS A N 1
ATOM 706 C CA . LYS A 1 92 ? -16.603 -1.347 53.213 1.00 60.88 92 LYS A CA 1
ATOM 707 C C . LYS A 1 92 ? -16.101 -2.667 53.822 1.00 60.88 92 LYS A C 1
ATOM 709 O O . LYS A 1 92 ? -16.745 -3.703 53.677 1.00 60.88 92 LYS A O 1
ATOM 714 N N . GLY A 1 93 ? -14.985 -2.609 54.542 1.00 57.34 93 GLY A N 1
ATOM 715 C CA . GLY A 1 93 ? -14.500 -3.667 55.435 1.00 57.34 93 GLY A CA 1
ATOM 716 C C . GLY A 1 93 ? -13.901 -3.054 56.683 1.00 57.34 93 GLY A C 1
ATOM 717 O O . GLY A 1 93 ? -12.984 -2.226 56.510 1.00 57.34 93 GLY A O 1
#

pLDDT: mean 75.22, std 17.54, range [43.06, 94.44]

Sequence (93 aa):
MKPLATESKAASAPAPKSTSPDNAVELAYWATIEDSTDKSFFEAYLQQFPDGVFASLARLKISAIDKRTETERQVAQLPEAERATKATDDYKG